Protein AF-A0A2R7Y2J2-F1 (afdb_monomer)

pLDDT: mean 86.77, std 14.24, range [38.81, 97.81]

Secondary structure (DSSP, 8-state):
----PPP--B-TTTSPBPSEEEEEEETTEEEEEEEEEEEE-TTT--EEEEEEEEE-SB-HHHHTTSSS--B-TTHHHHSTTHHHHHHHHHHHHHGGGS---HHHHHHHHHHHHHHHHHHHHHHHHHHHHHHHHHGGGSSSS--

Radius of gyration: 22.39 Å; Cα contacts (8 Å, |Δi|>4): 154; chains: 1; bounding box: 54×31×67 Å

Sequence (143 aa):
MPRRRKDWGFCPRCGKKISWMESYTKGDRVYYVAVHYYGKDPETGKKDVKKCHLGPEEYDYVTKTHPLVLQGAIEDIKEPNARMLAYLDALIEALPYAKLDSEKALMLAARFKGIGAKLEQYAEEAKRATAESGDSTGLDRAA

Organism: NCBI:txid1980982

Mean predicted aligned error: 8.66 Å

Structure (mmCIF, N/CA/C/O backbone):
data_AF-A0A2R7Y2J2-F1
#
_entry.id   AF-A0A2R7Y2J2-F1
#
loop_
_atom_site.group_PDB
_atom_site.id
_atom_site.type_symbol
_atom_site.label_atom_id
_atom_site.label_alt_id
_atom_site.label_comp_id
_atom_site.label_asym_id
_atom_site.label_entity_id
_atom_site.label_seq_id
_atom_site.pdbx_PDB_ins_code
_atom_site.Cartn_x
_atom_site.Cartn_y
_atom_site.Cartn_z
_atom_site.occupancy
_atom_site.B_iso_or_equiv
_atom_site.auth_seq_id
_atom_site.auth_comp_id
_atom_site.auth_asym_id
_atom_site.auth_atom_id
_atom_site.pdbx_PDB_model_num
ATOM 1 N N . MET A 1 1 ? -16.315 -10.897 32.214 1.00 40.25 1 MET A N 1
ATOM 2 C CA . MET A 1 1 ? -14.944 -10.792 31.664 1.00 40.25 1 MET A CA 1
ATOM 3 C C . MET A 1 1 ? -14.940 -9.750 30.548 1.00 40.25 1 MET A C 1
ATOM 5 O O . MET A 1 1 ? -15.725 -9.911 29.618 1.00 40.25 1 MET A O 1
ATOM 9 N N . PRO A 1 2 ? -14.149 -8.667 30.621 1.00 46.03 2 PRO A N 1
ATOM 10 C CA . PRO A 1 2 ? -14.054 -7.720 29.513 1.00 46.03 2 PRO A CA 1
ATOM 11 C C . PRO A 1 2 ? -13.397 -8.417 28.313 1.00 46.03 2 PRO A C 1
ATOM 13 O O . PRO A 1 2 ? -12.302 -8.964 28.431 1.00 46.03 2 PRO A O 1
ATOM 16 N N . ARG A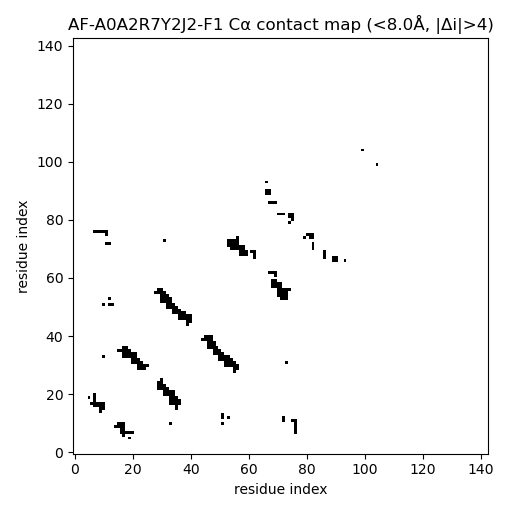 1 3 ? -14.072 -8.438 27.155 1.00 52.59 3 ARG A N 1
ATOM 17 C CA . ARG A 1 3 ? -13.464 -8.930 25.909 1.00 52.59 3 ARG A CA 1
ATOM 18 C C . ARG A 1 3 ? -12.242 -8.060 25.620 1.00 52.59 3 ARG A C 1
ATOM 20 O O . ARG A 1 3 ? -12.400 -6.848 25.466 1.00 52.59 3 ARG A O 1
ATOM 27 N N . ARG A 1 4 ? -11.044 -8.658 25.544 1.00 54.91 4 ARG A N 1
ATOM 28 C CA . ARG A 1 4 ? -9.862 -7.970 25.005 1.00 54.91 4 ARG A CA 1
ATOM 29 C C . ARG A 1 4 ? -10.261 -7.407 23.644 1.00 54.91 4 ARG A C 1
ATOM 31 O O . ARG A 1 4 ? -10.592 -8.168 22.736 1.00 54.91 4 ARG A O 1
ATOM 38 N N . ARG A 1 5 ? -10.309 -6.079 23.521 1.00 63.59 5 ARG A N 1
ATOM 39 C CA . ARG A 1 5 ? -10.498 -5.454 22.214 1.00 63.59 5 ARG A CA 1
ATOM 40 C C . ARG A 1 5 ? -9.260 -5.785 21.394 1.00 63.59 5 ARG A C 1
ATOM 42 O O . ARG A 1 5 ? -8.150 -5.538 21.854 1.00 63.59 5 ARG A O 1
ATOM 49 N N . LYS A 1 6 ? -9.467 -6.382 20.222 1.00 78.38 6 LYS A N 1
ATOM 50 C CA . LYS A 1 6 ? -8.403 -6.616 19.247 1.00 78.38 6 LYS A CA 1
ATOM 51 C C . LYS A 1 6 ? -7.764 -5.265 18.917 1.00 78.38 6 LYS A C 1
ATOM 53 O O . LYS A 1 6 ? -8.496 -4.326 18.597 1.00 78.38 6 LYS A O 1
ATOM 58 N N . ASP A 1 7 ? -6.444 -5.164 19.057 1.00 85.69 7 ASP A N 1
ATOM 59 C CA . ASP A 1 7 ? -5.717 -4.003 18.552 1.00 85.69 7 ASP A CA 1
ATOM 60 C C . ASP A 1 7 ? -5.594 -4.161 17.037 1.00 85.69 7 ASP A C 1
ATOM 62 O O . ASP A 1 7 ? -5.117 -5.182 16.546 1.00 85.69 7 ASP A O 1
ATOM 66 N N . TRP A 1 8 ? -6.118 -3.183 16.312 1.00 87.06 8 TRP A N 1
ATOM 67 C CA . TRP A 1 8 ? -6.121 -3.154 14.852 1.00 87.06 8 TRP A CA 1
ATOM 68 C C . TRP A 1 8 ? -4.986 -2.285 14.298 1.00 87.06 8 TRP A C 1
ATOM 70 O O . TRP A 1 8 ? -4.872 -2.143 13.086 1.00 87.06 8 TRP A O 1
ATOM 80 N N . GLY A 1 9 ? -4.174 -1.675 15.168 1.00 92.06 9 GLY A N 1
ATOM 81 C CA . GLY A 1 9 ? -3.068 -0.819 14.760 1.00 92.06 9 GLY A CA 1
ATOM 82 C C . GLY A 1 9 ? -3.517 0.513 14.151 1.00 92.06 9 GLY A C 1
ATOM 83 O O . GLY A 1 9 ? -4.529 1.112 14.546 1.00 92.06 9 GLY A O 1
ATOM 84 N N . PHE A 1 10 ? -2.718 1.008 13.206 1.00 94.38 10 PHE A N 1
ATOM 85 C CA . PHE A 1 10 ? -2.928 2.284 12.524 1.00 94.38 10 PHE A CA 1
ATOM 86 C C . PHE A 1 10 ? -3.546 2.075 11.144 1.00 94.38 10 PHE A C 1
ATOM 88 O O . PHE A 1 10 ? -3.195 1.160 10.411 1.00 94.38 10 PHE A O 1
ATOM 95 N N . CYS A 1 11 ? -4.479 2.947 10.775 1.00 94.25 11 CYS A N 1
ATOM 96 C CA . CYS A 1 11 ? -5.166 2.852 9.498 1.00 94.25 11 CYS A CA 1
ATOM 97 C C . CYS A 1 11 ? -4.249 3.255 8.336 1.00 94.25 11 CYS A C 1
ATOM 99 O O . CYS A 1 11 ? -3.811 4.406 8.298 1.00 94.25 11 CYS A O 1
ATOM 101 N N . PRO A 1 12 ? -4.062 2.396 7.322 1.00 93.69 12 PRO A N 1
ATOM 102 C CA . PRO A 1 12 ? -3.194 2.670 6.177 1.00 93.69 12 PRO A CA 1
ATOM 103 C C . PRO A 1 12 ? -3.739 3.786 5.275 1.00 93.69 12 PRO A C 1
ATOM 105 O O . PRO A 1 12 ? -3.016 4.346 4.461 1.00 93.69 12 PRO A O 1
ATOM 108 N N . ARG A 1 13 ? -5.022 4.156 5.416 1.00 93.44 13 ARG A N 1
ATOM 109 C CA . ARG A 1 13 ? -5.633 5.261 4.657 1.00 93.44 13 ARG A CA 1
ATOM 110 C C . ARG A 1 13 ? -5.376 6.636 5.262 1.00 93.44 13 ARG A C 1
ATOM 112 O O . ARG A 1 13 ? -5.442 7.618 4.531 1.00 93.44 13 ARG A O 1
ATOM 119 N N . CYS A 1 14 ? -5.212 6.742 6.581 1.00 94.38 14 CYS A N 1
ATOM 120 C CA . CYS A 1 14 ? -5.153 8.051 7.244 1.00 94.38 14 CYS A CA 1
ATOM 121 C C . CYS A 1 14 ? -4.156 8.165 8.403 1.00 94.38 14 CYS A C 1
ATOM 123 O O . CYS A 1 14 ? -4.100 9.217 9.034 1.00 94.38 14 CYS A O 1
ATOM 125 N N . GLY A 1 15 ? -3.422 7.100 8.724 1.00 93.44 15 GLY A N 1
ATOM 126 C CA . GLY A 1 15 ? -2.417 7.061 9.788 1.00 93.44 15 GLY A CA 1
ATOM 127 C C . GLY A 1 15 ? -2.970 7.079 11.217 1.00 93.44 15 GLY A C 1
ATOM 128 O O . GLY A 1 15 ? -2.200 7.009 12.165 1.00 93.44 15 GLY A O 1
ATOM 129 N N . LYS A 1 16 ? -4.290 7.169 11.419 1.00 94.25 16 LYS A N 1
ATOM 130 C CA . LYS A 1 16 ? -4.892 7.232 12.763 1.00 94.25 16 LYS A CA 1
ATOM 131 C C . LYS A 1 16 ? -5.111 5.845 13.360 1.00 94.25 16 LYS A C 1
ATOM 133 O O . LYS A 1 16 ? -5.408 4.899 12.629 1.00 94.25 16 LYS A O 1
ATOM 138 N N . LYS A 1 17 ? -5.059 5.739 14.694 1.00 94.56 17 LYS A N 1
ATOM 139 C CA . LYS A 1 17 ? -5.369 4.494 15.413 1.00 94.56 17 LYS A CA 1
ATOM 140 C C . LYS A 1 17 ? -6.798 4.037 15.112 1.00 94.56 17 LYS A C 1
ATOM 142 O O . LYS A 1 17 ? -7.735 4.844 15.108 1.00 94.56 17 LYS A O 1
ATOM 147 N N . ILE A 1 18 ? -6.963 2.750 14.836 1.00 95.38 18 ILE A N 1
ATOM 148 C CA . ILE A 1 18 ? -8.269 2.149 14.571 1.00 95.38 18 ILE A CA 1
ATOM 149 C C . ILE A 1 18 ? -8.934 1.815 15.903 1.00 95.38 18 ILE A C 1
ATOM 151 O O . ILE A 1 18 ? -8.354 1.158 16.763 1.00 95.38 18 ILE A O 1
ATOM 155 N N . SER A 1 19 ? -10.170 2.274 16.081 1.00 94.56 19 SER A N 1
ATOM 156 C CA . SER A 1 19 ? -10.954 1.983 17.282 1.00 94.56 19 SER A CA 1
ATOM 157 C C . SER A 1 19 ? -11.669 0.638 17.176 1.00 94.56 19 SER A C 1
ATOM 159 O O . SER A 1 19 ? -11.727 -0.106 18.155 1.00 94.56 19 SER A O 1
ATOM 161 N N . TRP A 1 20 ? -12.220 0.329 16.001 1.00 94.31 20 TRP A N 1
ATOM 162 C CA . TRP A 1 20 ? -12.734 -0.991 15.632 1.00 94.31 20 TRP A CA 1
ATOM 163 C C . TRP A 1 20 ? -12.837 -1.115 14.110 1.00 94.31 20 TRP A C 1
ATOM 165 O O . TRP A 1 20 ? -12.741 -0.125 13.381 1.00 94.31 20 TRP A O 1
ATOM 175 N N . MET A 1 21 ? -13.059 -2.342 13.647 1.00 94.06 21 MET A N 1
ATOM 176 C CA . MET A 1 21 ? -13.312 -2.646 12.247 1.00 94.06 21 MET A CA 1
ATOM 177 C C . MET A 1 21 ? -14.778 -3.025 12.056 1.00 94.06 21 MET A C 1
ATOM 179 O O . MET A 1 21 ? -15.328 -3.815 12.823 1.00 94.06 21 MET A O 1
ATOM 183 N N . GLU A 1 22 ? -15.407 -2.446 11.043 1.00 95.06 22 GLU A N 1
ATOM 184 C CA . GLU A 1 22 ? -16.700 -2.883 10.529 1.00 95.06 22 GLU A CA 1
ATOM 185 C C . GLU A 1 22 ? -16.465 -3.715 9.269 1.00 95.06 22 GLU A C 1
ATOM 187 O O . GLU A 1 22 ? -15.518 -3.472 8.517 1.00 95.06 22 GLU A O 1
ATOM 192 N N . SER A 1 23 ? -17.334 -4.695 9.042 1.00 94.25 23 SER A N 1
ATOM 193 C CA . SER A 1 23 ? -17.377 -5.427 7.783 1.00 94.25 23 SER A CA 1
ATOM 194 C C . SER A 1 23 ? -18.816 -5.550 7.317 1.00 94.25 23 SER A C 1
ATOM 196 O O . SER A 1 23 ? -19.738 -5.597 8.134 1.00 94.25 23 SER A O 1
ATOM 198 N N . TYR A 1 24 ? -19.007 -5.550 6.006 1.00 93.50 24 TYR A N 1
ATOM 199 C CA . TYR A 1 24 ? -20.300 -5.810 5.393 1.00 93.50 24 TYR A CA 1
ATOM 200 C C . TYR A 1 24 ? -20.108 -6.599 4.107 1.00 93.50 24 TYR A C 1
ATOM 202 O O . TYR A 1 24 ? -19.117 -6.426 3.396 1.00 93.50 24 TYR A O 1
ATOM 210 N N . THR A 1 25 ? -21.073 -7.455 3.802 1.00 93.88 25 THR A N 1
ATOM 211 C CA . THR A 1 25 ? -21.066 -8.251 2.578 1.00 93.88 25 THR A CA 1
ATOM 212 C C . THR A 1 25 ? -21.858 -7.528 1.497 1.00 93.88 25 THR A C 1
ATOM 214 O O . THR A 1 25 ? -22.965 -7.047 1.747 1.00 93.88 25 THR A O 1
ATOM 217 N N . LYS A 1 26 ? -21.307 -7.452 0.286 1.00 89.19 26 LYS A N 1
ATOM 218 C CA . LYS A 1 26 ? -22.011 -6.966 -0.903 1.00 89.19 26 LYS A CA 1
ATOM 219 C C . LYS A 1 26 ? -21.745 -7.930 -2.055 1.00 89.19 26 LYS A C 1
ATOM 221 O O . LYS A 1 26 ? -20.631 -7.988 -2.571 1.00 89.19 26 LYS A O 1
ATOM 226 N N . GLY A 1 27 ? -22.783 -8.671 -2.443 1.00 88.31 27 GLY A N 1
ATOM 227 C CA . GLY A 1 27 ? -22.651 -9.796 -3.367 1.00 88.31 27 GLY A CA 1
ATOM 228 C C . GLY A 1 27 ? -21.869 -10.939 -2.721 1.00 88.31 27 GLY A C 1
ATOM 229 O O . GLY A 1 27 ? -22.200 -11.374 -1.624 1.00 88.31 27 GLY A O 1
ATOM 230 N N . ASP A 1 28 ? -20.818 -11.375 -3.398 1.00 88.12 28 ASP A N 1
ATOM 231 C CA . ASP A 1 28 ? -19.863 -12.414 -3.003 1.00 88.12 28 ASP A CA 1
ATOM 232 C C . ASP A 1 28 ? -18.648 -11.877 -2.222 1.00 88.12 28 ASP A C 1
ATOM 234 O O . ASP A 1 28 ? -17.782 -12.652 -1.825 1.00 88.12 28 ASP A O 1
ATOM 238 N N . ARG A 1 29 ? -18.568 -10.560 -1.977 1.00 87.56 29 ARG A N 1
ATOM 239 C CA . ARG A 1 29 ? -17.390 -9.915 -1.369 1.00 87.56 29 ARG A CA 1
ATOM 240 C C . ARG A 1 29 ? -17.675 -9.334 0.010 1.00 87.56 29 ARG A C 1
ATOM 242 O O . ARG A 1 29 ? -18.729 -8.737 0.245 1.00 87.56 29 ARG A O 1
ATOM 249 N N . VAL A 1 30 ? -16.683 -9.437 0.893 1.00 92.94 30 VAL A N 1
ATOM 250 C CA . VAL A 1 30 ? -16.660 -8.788 2.210 1.00 92.94 30 VAL A CA 1
ATOM 251 C C . VAL A 1 30 ? -15.839 -7.508 2.116 1.00 92.94 30 VAL A C 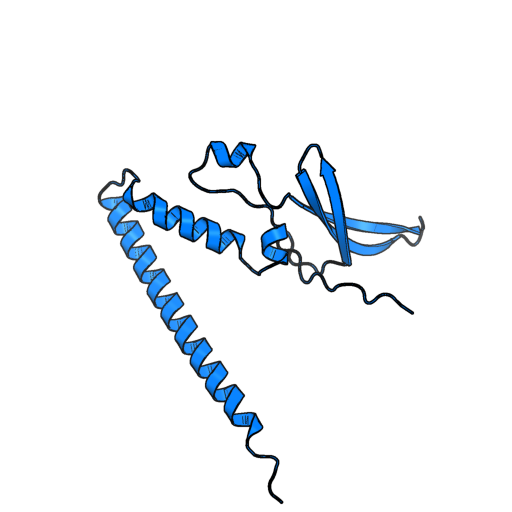1
ATOM 253 O O . VAL A 1 30 ? -14.692 -7.529 1.685 1.00 92.94 30 VAL A O 1
ATOM 256 N N . TYR A 1 31 ? -16.426 -6.389 2.525 1.00 93.62 31 TYR A N 1
ATOM 257 C CA . TYR A 1 31 ? -15.788 -5.077 2.531 1.00 93.62 31 TYR A CA 1
ATOM 258 C C . TYR A 1 31 ? -15.463 -4.660 3.954 1.00 93.62 31 TYR A C 1
ATOM 260 O O . TYR A 1 31 ? -16.323 -4.725 4.832 1.00 93.62 31 TYR A O 1
ATOM 268 N N . TYR A 1 32 ? -14.248 -4.156 4.159 1.00 95.88 32 TYR A N 1
ATOM 269 C CA . TYR A 1 32 ? -13.774 -3.718 5.465 1.00 95.88 32 TYR A CA 1
ATOM 270 C C . TYR A 1 32 ? -13.742 -2.196 5.583 1.00 95.88 32 TYR A C 1
ATOM 272 O O . TYR A 1 32 ? -13.389 -1.466 4.647 1.00 95.88 32 TYR A O 1
ATOM 280 N N . VAL A 1 33 ? -14.094 -1.709 6.771 1.00 96.31 33 VAL A N 1
ATOM 281 C CA . VAL A 1 33 ? -14.088 -0.289 7.120 1.00 96.31 33 VAL A CA 1
ATOM 282 C C . VAL A 1 33 ? -13.396 -0.104 8.463 1.00 96.31 33 VAL A C 1
ATOM 284 O O . VAL A 1 33 ? -13.836 -0.621 9.489 1.00 96.31 33 VAL A O 1
ATOM 287 N N . ALA A 1 34 ? -12.319 0.675 8.467 1.00 96.44 34 ALA A N 1
ATOM 288 C CA . ALA A 1 34 ? -11.683 1.146 9.686 1.00 96.44 34 ALA A CA 1
ATOM 289 C C . ALA A 1 34 ? -12.509 2.283 10.291 1.00 96.44 34 ALA A C 1
ATOM 291 O O . ALA A 1 34 ? -12.811 3.268 9.612 1.00 96.44 34 ALA A O 1
ATOM 292 N N . VAL A 1 35 ? -12.853 2.168 11.573 1.00 96.44 35 VAL A N 1
ATOM 293 C CA . VAL A 1 35 ? -13.587 3.208 12.293 1.00 96.44 35 VAL A CA 1
ATOM 294 C C . VAL A 1 35 ? -12.695 3.861 13.338 1.00 96.44 35 VAL A C 1
ATOM 296 O O . VAL A 1 35 ? -12.058 3.192 14.153 1.00 96.44 35 VAL A O 1
ATOM 299 N N . HIS A 1 36 ? -12.674 5.190 13.309 1.00 95.25 36 HIS A N 1
ATOM 300 C CA . HIS A 1 36 ? -11.925 6.053 14.213 1.00 95.25 36 HIS A CA 1
ATOM 301 C C . HIS A 1 36 ? -12.904 6.801 15.101 1.00 95.25 36 HIS A C 1
ATOM 303 O O . HIS A 1 36 ? -13.676 7.613 14.599 1.00 95.25 36 HIS A O 1
ATOM 309 N N . TYR A 1 37 ? -12.880 6.528 16.397 1.00 94.25 37 TYR A N 1
ATOM 310 C CA . TYR A 1 37 ? -13.755 7.162 17.372 1.00 94.25 37 TYR A CA 1
ATOM 311 C C . TYR A 1 37 ? -13.055 8.326 18.060 1.00 94.25 37 TYR A C 1
ATOM 313 O O . TYR A 1 37 ? -11.974 8.146 18.618 1.00 94.25 37 TYR A O 1
ATOM 321 N N . TYR A 1 38 ? -13.694 9.495 18.042 1.00 91.94 38 TYR A N 1
ATOM 322 C CA . TYR A 1 38 ? -13.165 10.722 18.647 1.00 91.94 38 TYR A CA 1
ATOM 323 C C . TYR A 1 38 ? -13.891 11.129 19.927 1.00 91.94 38 TYR A C 1
ATOM 325 O O . TYR A 1 38 ? -13.462 12.056 20.602 1.00 91.94 38 TYR A O 1
ATOM 333 N N . GLY A 1 39 ? -14.956 10.420 20.299 1.00 90.19 39 GLY A N 1
ATOM 334 C CA . GLY A 1 39 ? -15.744 10.740 21.480 1.00 90.19 39 GLY A CA 1
ATOM 335 C C . GLY A 1 39 ? -17.236 10.660 21.202 1.00 90.19 39 GLY A C 1
ATOM 336 O O . GLY A 1 39 ? -17.680 10.133 20.179 1.00 90.19 39 GLY A O 1
ATOM 337 N N . LYS A 1 40 ? -18.020 11.170 22.146 1.00 91.56 40 LYS A N 1
ATOM 338 C CA . LYS A 1 40 ? -19.439 11.431 21.934 1.00 91.56 40 LYS A CA 1
ATOM 339 C C . LYS A 1 40 ? -19.647 12.928 21.875 1.00 91.56 40 LYS A C 1
ATOM 341 O O . LYS A 1 40 ? -19.052 13.659 22.660 1.00 91.56 40 LYS A O 1
ATOM 346 N N . ASP A 1 41 ? -20.523 13.329 20.976 1.00 87.19 41 ASP A N 1
ATOM 347 C CA . ASP A 1 41 ? -21.129 14.644 21.000 1.00 87.19 41 ASP A CA 1
ATOM 348 C C . ASP A 1 41 ? -21.825 14.838 22.368 1.00 87.19 41 ASP A C 1
ATOM 350 O O . ASP A 1 41 ? -22.653 13.998 22.745 1.00 87.19 41 ASP A O 1
ATOM 354 N N . PRO A 1 42 ? -21.456 15.875 23.139 1.00 86.69 42 PRO A N 1
ATOM 355 C CA . PRO A 1 42 ? -22.010 16.119 24.466 1.00 86.69 42 PRO A CA 1
ATOM 356 C C . PRO A 1 42 ? -23.480 16.565 24.441 1.00 86.69 42 PRO A C 1
ATOM 358 O O . PRO A 1 42 ? -24.187 16.326 25.414 1.00 86.69 42 PRO A O 1
ATOM 361 N N . GLU A 1 43 ? -23.951 17.153 23.340 1.00 88.75 43 GLU A N 1
ATOM 362 C CA . GLU A 1 43 ? -25.324 17.644 23.172 1.00 88.75 43 GLU A CA 1
ATOM 363 C C . GLU A 1 43 ? -26.248 16.519 22.689 1.00 88.75 43 GLU A C 1
ATOM 365 O O . GLU A 1 43 ? -27.340 16.308 23.213 1.00 88.75 43 GLU A O 1
ATOM 370 N N . THR A 1 44 ? -25.808 15.761 21.679 1.00 89.69 44 THR A N 1
ATOM 371 C CA . THR A 1 44 ? -26.659 14.755 21.019 1.00 89.69 44 THR A CA 1
ATOM 372 C C . THR A 1 44 ? -26.427 13.328 21.515 1.00 89.69 44 THR A C 1
ATOM 374 O O . THR A 1 44 ? -27.188 12.417 21.179 1.00 89.69 44 THR A O 1
ATOM 377 N N . GLY A 1 45 ? -25.346 13.086 22.264 1.00 89.81 45 GLY A N 1
ATOM 378 C CA . GLY A 1 45 ? -24.930 11.759 22.726 1.00 89.81 45 GLY A CA 1
ATOM 379 C C . GLY A 1 45 ? -24.458 10.815 21.610 1.00 89.81 45 GLY A C 1
ATOM 380 O O . GLY A 1 45 ? -24.095 9.661 21.885 1.00 89.81 45 GLY A O 1
ATOM 381 N N . LYS A 1 46 ? -24.454 11.273 20.350 1.00 90.56 46 LYS A N 1
ATOM 382 C CA . LYS A 1 46 ? -24.035 10.486 19.185 1.00 90.56 46 LYS A CA 1
ATOM 383 C C . LYS A 1 46 ? -22.523 10.296 19.198 1.00 90.56 46 LYS A C 1
ATOM 385 O O . LYS A 1 46 ? -21.769 11.165 19.618 1.00 90.56 46 LYS A O 1
ATOM 390 N N . LYS A 1 47 ? -22.064 9.131 18.740 1.00 91.25 47 LYS A N 1
ATOM 391 C CA . LYS A 1 47 ? -20.627 8.864 18.601 1.00 91.25 47 LYS A CA 1
ATOM 392 C C . LYS A 1 47 ? -20.079 9.682 17.435 1.00 91.25 47 LYS A C 1
ATOM 394 O O . LYS A 1 47 ? -20.560 9.509 16.317 1.00 91.25 47 LYS A O 1
ATOM 399 N N . ASP A 1 48 ? -19.051 10.482 17.688 1.00 92.75 48 ASP A N 1
ATOM 400 C CA . ASP A 1 48 ? -18.264 11.098 16.628 1.00 92.75 48 ASP A CA 1
ATOM 401 C C . ASP A 1 48 ? -17.270 10.063 16.091 1.00 92.75 48 ASP A C 1
ATOM 403 O O . ASP A 1 48 ? -16.367 9.590 16.797 1.00 92.75 48 ASP A O 1
ATOM 407 N N . VAL A 1 49 ? -17.505 9.640 14.850 1.00 94.19 49 VAL A N 1
ATOM 408 C CA . VAL A 1 49 ? -16.716 8.611 14.181 1.00 94.19 49 VAL A CA 1
ATOM 409 C C . VAL A 1 49 ? -16.349 9.030 12.766 1.00 94.19 49 VAL A C 1
ATOM 411 O O . VAL A 1 49 ? -17.197 9.435 11.976 1.00 94.19 49 VAL A O 1
ATOM 414 N N . LYS A 1 50 ? -15.085 8.819 12.395 1.00 94.94 50 LYS A N 1
ATOM 415 C CA . LYS A 1 50 ? -14.644 8.853 10.995 1.00 94.94 50 LYS A CA 1
ATOM 416 C C . LYS A 1 50 ? -14.481 7.432 10.487 1.00 94.94 50 LYS A C 1
ATOM 418 O O . LYS A 1 50 ? -13.809 6.620 11.120 1.00 94.94 50 LYS A O 1
ATOM 423 N N . LYS A 1 51 ? -15.054 7.151 9.320 1.00 96.06 51 LYS A N 1
ATOM 424 C CA . LYS A 1 51 ? -14.949 5.852 8.651 1.00 96.06 51 LYS A CA 1
ATOM 425 C C . LYS A 1 51 ? -13.978 5.934 7.475 1.00 96.06 51 LYS A C 1
ATOM 427 O O . LYS A 1 51 ? -14.095 6.818 6.629 1.00 96.06 51 LYS A O 1
ATOM 432 N N . CYS A 1 52 ? -13.029 5.007 7.416 1.00 96.88 52 CYS A N 1
ATOM 433 C CA . CYS A 1 52 ? -12.101 4.827 6.307 1.00 96.88 52 CYS A CA 1
ATOM 434 C C . CYS A 1 52 ? -12.377 3.479 5.643 1.00 96.88 52 CYS A C 1
ATOM 436 O O . CYS A 1 52 ? -12.136 2.428 6.229 1.00 96.88 52 CYS A O 1
ATOM 438 N N . HIS A 1 53 ? -12.881 3.512 4.412 1.00 95.44 53 HIS A N 1
ATOM 439 C CA . HIS A 1 53 ? -13.107 2.306 3.623 1.00 95.44 53 HIS A CA 1
ATOM 440 C C . HIS A 1 53 ? -11.760 1.702 3.226 1.00 95.44 53 HIS A C 1
ATOM 442 O O . HIS A 1 53 ? -10.953 2.363 2.568 1.00 95.44 53 HIS A O 1
ATOM 448 N N . LEU A 1 54 ? -11.520 0.469 3.663 1.00 93.75 54 LEU A N 1
ATOM 449 C CA . LEU A 1 54 ? -10.324 -0.288 3.314 1.00 93.75 54 LEU A CA 1
ATOM 450 C C . LEU A 1 54 ? -10.550 -1.104 2.039 1.00 93.75 54 LEU A C 1
ATOM 452 O O . LEU A 1 54 ? -9.614 -1.303 1.273 1.00 93.75 54 LEU A O 1
ATOM 456 N N . GLY A 1 55 ? -11.802 -1.464 1.755 1.00 90.44 55 GLY A N 1
ATOM 457 C CA . GLY A 1 55 ? -12.158 -2.269 0.591 1.00 90.44 55 GLY A CA 1
ATOM 458 C C . GLY A 1 55 ? -12.183 -3.766 0.910 1.00 90.44 55 GLY A C 1
ATOM 459 O O . GLY A 1 55 ? -12.083 -4.135 2.083 1.00 90.44 55 GLY A O 1
ATOM 460 N N . PRO A 1 56 ? -12.394 -4.605 -0.112 1.00 90.44 56 PRO A N 1
ATOM 461 C CA . PRO A 1 56 ? -12.305 -6.055 -0.007 1.00 90.44 56 PRO A CA 1
ATOM 462 C C . PRO A 1 56 ? -10.845 -6.516 0.008 1.00 90.44 56 PRO A C 1
ATOM 464 O O . PRO A 1 56 ? -9.943 -5.707 -0.190 1.00 90.44 56 PRO A O 1
ATOM 467 N N . GLU A 1 57 ? -10.612 -7.806 0.221 1.00 84.50 57 GLU A N 1
ATOM 468 C CA . GLU A 1 57 ? -9.269 -8.389 0.084 1.00 84.50 57 GLU A CA 1
ATOM 469 C C . GLU A 1 57 ? -8.750 -8.190 -1.351 1.00 84.50 57 GLU A C 1
ATOM 471 O O . GLU A 1 57 ? -7.682 -7.614 -1.550 1.00 84.50 57 GLU A O 1
ATOM 476 N N . GLU A 1 58 ? -9.581 -8.496 -2.353 1.00 84.38 58 GLU A N 1
ATOM 477 C CA . GLU A 1 58 ? -9.256 -8.352 -3.777 1.00 84.38 58 GLU A CA 1
ATOM 478 C C . GLU A 1 58 ? -10.381 -7.666 -4.573 1.00 84.38 58 GLU A C 1
ATOM 480 O O . GLU A 1 58 ? -11.570 -7.775 -4.256 1.00 84.38 58 GLU A O 1
ATOM 485 N N . TYR A 1 59 ? -10.003 -6.935 -5.627 1.00 83.44 59 TYR A N 1
ATOM 486 C CA . TYR A 1 59 ? -10.916 -6.290 -6.572 1.00 83.44 59 TYR A CA 1
ATOM 487 C C . TYR A 1 59 ? -10.934 -7.021 -7.920 1.00 83.44 59 TYR A C 1
ATOM 489 O O . TYR A 1 59 ? -10.125 -6.728 -8.795 1.00 83.44 59 TYR A O 1
ATOM 497 N N . ASP A 1 60 ? -11.913 -7.887 -8.165 1.00 78.31 60 ASP A N 1
ATOM 498 C CA . ASP A 1 60 ? -11.956 -8.711 -9.384 1.00 78.31 60 ASP A CA 1
ATOM 499 C C . ASP A 1 60 ? -12.111 -7.884 -10.664 1.00 78.31 60 ASP A C 1
ATOM 501 O O . ASP A 1 60 ? -11.422 -8.110 -11.655 1.00 78.31 60 ASP A O 1
ATOM 505 N N . TYR A 1 61 ? -13.047 -6.929 -10.674 1.00 77.31 61 TYR A N 1
ATOM 506 C CA . TYR A 1 61 ? -13.426 -6.253 -11.917 1.00 77.31 61 TYR A CA 1
ATOM 507 C C . TYR A 1 61 ? -12.299 -5.373 -12.460 1.00 77.31 61 TYR A C 1
ATOM 509 O O . TYR A 1 61 ? -12.013 -5.401 -13.651 1.00 77.31 61 TYR A O 1
ATOM 517 N N . VAL A 1 62 ? -11.641 -4.615 -11.580 1.00 74.31 62 VAL A N 1
ATOM 518 C CA . VAL A 1 62 ? -10.550 -3.715 -11.976 1.00 74.31 62 VAL A CA 1
ATOM 519 C C . VAL A 1 62 ? -9.266 -4.506 -12.242 1.00 74.31 62 VAL A C 1
ATOM 521 O O . VAL A 1 62 ? -8.506 -4.143 -13.134 1.00 74.31 62 VAL A O 1
ATOM 524 N N . THR A 1 63 ? -9.051 -5.627 -11.547 1.00 79.75 63 THR A N 1
ATOM 525 C CA . THR A 1 63 ? -7.914 -6.528 -11.806 1.00 79.75 63 THR A CA 1
ATOM 526 C C . THR A 1 63 ? -7.913 -7.064 -13.236 1.00 79.75 63 THR A C 1
ATOM 528 O O . THR A 1 63 ? -6.857 -7.142 -13.849 1.00 79.75 63 THR A O 1
ATOM 531 N N . LYS A 1 64 ? -9.082 -7.346 -13.831 1.00 78.81 64 LYS A N 1
ATOM 532 C CA . LYS A 1 64 ? -9.180 -7.856 -15.216 1.00 78.81 64 LYS A CA 1
ATOM 533 C C . LYS A 1 64 ? -8.542 -6.952 -16.273 1.00 78.81 64 LYS A C 1
ATOM 535 O O . LYS A 1 64 ? -8.254 -7.423 -17.369 1.00 78.81 64 LYS A O 1
ATOM 540 N N . THR A 1 65 ? -8.362 -5.666 -15.981 1.00 79.56 65 THR A N 1
ATOM 541 C CA . THR A 1 65 ? -7.782 -4.694 -16.918 1.00 79.56 65 THR A CA 1
ATOM 542 C C . THR A 1 65 ? -6.342 -4.318 -16.577 1.00 79.56 65 THR A C 1
ATOM 544 O O . THR A 1 65 ? -5.799 -3.410 -17.201 1.00 79.56 65 THR A O 1
ATOM 547 N N . HIS A 1 66 ? -5.735 -4.956 -15.576 1.00 77.00 66 HIS A N 1
ATOM 548 C CA . HIS A 1 66 ? -4.387 -4.653 -15.107 1.00 77.00 66 HIS A CA 1
ATOM 549 C C . HIS A 1 66 ? -3.520 -5.916 -15.131 1.00 77.00 66 HIS A C 1
ATOM 551 O O . HIS A 1 66 ? -4.036 -7.022 -14.995 1.00 77.00 66 HIS A O 1
ATOM 557 N N . PRO A 1 67 ? -2.191 -5.775 -15.257 1.00 74.00 67 PRO A N 1
ATOM 558 C CA . PRO A 1 67 ? -1.268 -6.905 -15.160 1.00 74.00 67 PRO A CA 1
ATOM 559 C C . PRO A 1 67 ? -1.073 -7.400 -13.714 1.00 74.00 67 PRO A C 1
ATOM 561 O O . PRO A 1 67 ? -0.203 -8.225 -13.472 1.00 74.00 67 PRO A O 1
ATOM 564 N N . LEU A 1 68 ? -1.840 -6.879 -12.749 1.00 84.12 68 LEU A N 1
ATOM 565 C CA . LEU A 1 68 ? -1.708 -7.186 -11.327 1.00 84.12 68 LEU A CA 1
ATOM 566 C C . LEU A 1 68 ? -3.071 -7.236 -10.627 1.00 84.12 68 LEU A C 1
ATOM 568 O 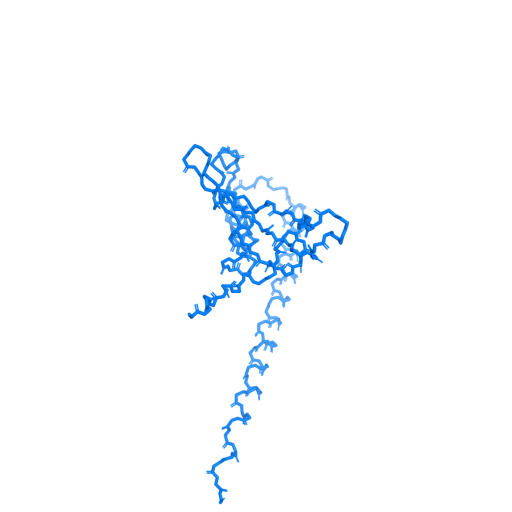O . LEU A 1 68 ? -4.010 -6.535 -11.018 1.00 84.12 68 LEU A O 1
ATOM 572 N N . VAL A 1 69 ? -3.150 -8.039 -9.564 1.00 86.56 69 VAL A N 1
ATOM 573 C CA . VAL A 1 69 ? -4.326 -8.128 -8.690 1.00 86.56 69 VAL A CA 1
ATOM 574 C C . VAL A 1 69 ? -4.369 -6.911 -7.779 1.00 86.56 69 VAL A C 1
ATOM 576 O O . VAL A 1 69 ? -3.475 -6.699 -6.965 1.00 86.56 69 VAL A O 1
ATOM 579 N N . LEU A 1 70 ? -5.416 -6.097 -7.909 1.00 88.69 70 LEU A N 1
ATOM 580 C CA . LEU A 1 70 ? -5.618 -4.949 -7.033 1.00 88.69 70 LEU A CA 1
ATOM 581 C C . LEU A 1 70 ? -6.276 -5.389 -5.728 1.00 88.69 70 LEU A C 1
ATOM 583 O O . LEU A 1 70 ? -7.346 -5.994 -5.721 1.00 88.69 70 LEU A O 1
ATOM 587 N N . GLN A 1 71 ? -5.662 -4.996 -4.622 1.00 90.12 71 GLN A N 1
ATOM 588 C CA . GLN A 1 71 ? -6.034 -5.345 -3.260 1.00 90.12 71 GLN A CA 1
ATOM 589 C C . GLN A 1 71 ? -6.586 -4.141 -2.485 1.00 90.12 71 GLN A C 1
ATOM 591 O O . GLN A 1 71 ? -6.180 -2.978 -2.667 1.00 90.12 71 GLN A O 1
ATOM 596 N N . GLY A 1 72 ? -7.516 -4.403 -1.569 1.00 91.44 72 GLY A N 1
ATOM 597 C CA . GLY A 1 72 ? -7.962 -3.396 -0.611 1.00 91.44 72 GLY A CA 1
ATOM 598 C C . GLY A 1 72 ? -6.945 -3.180 0.500 1.00 91.44 72 GLY A C 1
ATOM 599 O O . GLY A 1 72 ? -6.186 -4.064 0.876 1.00 91.44 72 GLY A O 1
ATOM 600 N N . ALA A 1 73 ? -6.958 -1.986 1.087 1.00 93.69 73 ALA A N 1
ATOM 601 C CA . ALA A 1 73 ? -6.062 -1.583 2.171 1.00 93.69 73 ALA A CA 1
ATOM 602 C C . ALA A 1 73 ? -6.239 -2.394 3.469 1.00 93.69 73 ALA A C 1
ATOM 604 O O . ALA A 1 73 ? -5.591 -2.097 4.464 1.00 93.69 73 ALA A O 1
ATOM 605 N N . ILE A 1 74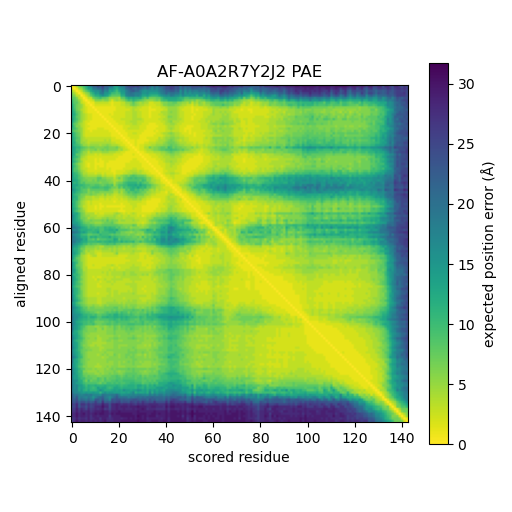 ? -7.129 -3.388 3.481 1.00 92.75 74 ILE A N 1
ATOM 606 C CA . ILE A 1 74 ? -7.208 -4.381 4.548 1.00 92.75 74 ILE A CA 1
ATOM 607 C C . ILE A 1 74 ? -5.953 -5.260 4.582 1.00 92.75 74 ILE A C 1
ATOM 609 O O . ILE A 1 74 ? -5.529 -5.647 5.666 1.00 92.75 74 ILE A O 1
ATOM 613 N N . GLU A 1 75 ? -5.307 -5.496 3.440 1.00 93.25 75 GLU A N 1
ATOM 614 C CA . GLU A 1 75 ? -4.056 -6.260 3.397 1.00 93.25 75 GLU A CA 1
ATOM 615 C C . GLU A 1 75 ? -2.941 -5.545 4.172 1.00 93.25 75 GLU A C 1
ATOM 617 O O . GLU A 1 75 ? -2.257 -6.171 4.973 1.00 93.25 75 GLU A O 1
ATOM 622 N N . ASP A 1 76 ? -2.872 -4.210 4.092 1.00 93.06 76 ASP A N 1
ATOM 623 C CA . ASP A 1 76 ? -1.902 -3.408 4.856 1.00 93.06 76 ASP A CA 1
ATOM 624 C C . ASP A 1 76 ? -2.164 -3.419 6.385 1.00 93.06 76 ASP A C 1
ATOM 626 O O . ASP A 1 76 ? -1.315 -2.992 7.167 1.00 93.06 76 ASP A O 1
ATOM 630 N N . ILE A 1 77 ? -3.351 -3.868 6.827 1.00 91.69 77 ILE A N 1
ATOM 631 C CA . ILE A 1 77 ? -3.661 -4.112 8.250 1.00 91.69 77 ILE A CA 1
ATOM 632 C C . ILE A 1 77 ? -3.165 -5.488 8.694 1.00 91.69 77 ILE A C 1
ATOM 634 O O . ILE A 1 77 ? -2.784 -5.648 9.853 1.00 91.69 77 ILE A O 1
ATOM 638 N N . LYS A 1 78 ? -3.214 -6.487 7.805 1.00 90.25 78 LYS A N 1
ATOM 639 C CA . LYS A 1 78 ? -2.713 -7.839 8.083 1.00 90.25 78 LYS A CA 1
ATOM 640 C C . LYS A 1 78 ? -1.188 -7.830 8.141 1.00 90.25 78 LYS A C 1
ATOM 642 O O . LYS A 1 78 ? -0.615 -8.383 9.075 1.00 90.25 78 LYS A O 1
ATOM 647 N N . GLU A 1 79 ? -0.568 -7.153 7.181 1.00 91.75 79 GLU A N 1
ATOM 648 C CA . GLU A 1 79 ? 0.876 -7.014 7.066 1.00 91.75 79 GLU A CA 1
ATOM 649 C C . GLU A 1 79 ? 1.230 -5.605 6.559 1.00 91.75 79 GLU A C 1
ATOM 651 O O . GLU A 1 79 ? 0.757 -5.190 5.498 1.00 91.75 79 GLU A O 1
ATOM 656 N N . PRO A 1 80 ? 2.048 -4.829 7.293 1.00 90.38 80 PRO A N 1
ATOM 657 C CA . PRO A 1 80 ? 2.410 -3.481 6.876 1.00 90.38 80 PRO A CA 1
ATOM 658 C C . PRO A 1 80 ? 3.040 -3.451 5.480 1.00 90.38 80 PRO A C 1
ATOM 660 O O . PRO A 1 80 ? 4.013 -4.147 5.210 1.00 90.38 80 PRO A O 1
ATOM 663 N N . ASN A 1 81 ? 2.532 -2.566 4.621 1.00 90.69 81 ASN A N 1
ATOM 664 C CA . ASN A 1 81 ? 2.993 -2.360 3.242 1.00 90.69 81 ASN A CA 1
ATOM 665 C C . ASN A 1 81 ? 2.758 -3.533 2.271 1.00 90.69 81 ASN A C 1
ATOM 667 O O . ASN A 1 81 ? 3.261 -3.466 1.146 1.00 90.69 81 ASN A O 1
ATOM 671 N N . ALA A 1 82 ? 1.982 -4.554 2.649 1.00 92.75 82 ALA A N 1
ATOM 672 C CA . ALA A 1 82 ? 1.748 -5.748 1.834 1.00 92.75 82 ALA A CA 1
ATOM 673 C C . ALA A 1 82 ? 1.350 -5.427 0.387 1.00 92.75 82 ALA A C 1
ATOM 675 O O . ALA A 1 82 ? 1.943 -5.954 -0.552 1.00 92.75 82 ALA A O 1
ATOM 676 N N . ARG A 1 83 ? 0.412 -4.491 0.183 1.00 93.75 83 ARG A N 1
ATOM 677 C CA . ARG A 1 83 ? -0.037 -4.143 -1.175 1.00 93.75 83 ARG A CA 1
ATOM 678 C C . ARG A 1 83 ? 1.057 -3.506 -2.008 1.00 93.75 83 ARG A C 1
ATOM 680 O O . ARG A 1 83 ? 1.175 -3.779 -3.193 1.00 93.75 83 ARG A O 1
ATOM 687 N N . MET A 1 84 ? 1.820 -2.599 -1.400 1.00 93.62 84 MET A N 1
ATOM 688 C CA . MET A 1 84 ? 2.881 -1.885 -2.104 1.00 93.62 84 MET A CA 1
ATOM 689 C C . MET A 1 84 ? 3.936 -2.867 -2.609 1.00 93.62 84 MET A C 1
ATOM 691 O O . MET A 1 84 ? 4.368 -2.739 -3.751 1.00 93.62 84 MET A O 1
ATOM 695 N N . LEU A 1 85 ? 4.311 -3.840 -1.774 1.00 94.38 85 LEU A N 1
ATOM 696 C CA . LEU A 1 85 ? 5.272 -4.878 -2.136 1.00 94.38 85 LEU A CA 1
ATOM 697 C C . LEU A 1 85 ? 4.704 -5.801 -3.219 1.00 94.38 85 LEU A C 1
ATOM 699 O O . LEU A 1 85 ? 5.321 -5.927 -4.271 1.00 94.38 85 LEU A O 1
ATOM 703 N N . ALA A 1 86 ? 3.480 -6.311 -3.041 1.00 92.44 86 ALA A N 1
ATOM 704 C CA . ALA A 1 86 ? 2.820 -7.159 -4.036 1.00 92.44 86 ALA A CA 1
ATOM 705 C C . ALA A 1 86 ? 2.700 -6.476 -5.412 1.00 92.44 86 ALA A C 1
ATOM 707 O O . ALA A 1 86 ? 2.917 -7.095 -6.454 1.00 92.44 86 ALA A O 1
ATOM 708 N N . TYR A 1 87 ? 2.376 -5.180 -5.438 1.00 93.62 87 TYR A N 1
ATOM 709 C CA . TYR A 1 87 ? 2.291 -4.428 -6.689 1.00 93.62 87 TYR A CA 1
ATOM 710 C C . TYR A 1 87 ? 3.663 -4.180 -7.304 1.00 93.62 87 TYR A C 1
ATOM 712 O O . TYR A 1 87 ? 3.789 -4.225 -8.525 1.00 93.62 87 TYR A O 1
ATOM 720 N N . LEU A 1 88 ? 4.679 -3.887 -6.488 1.00 94.00 88 LEU A N 1
ATOM 721 C CA . LEU A 1 88 ? 6.033 -3.676 -6.983 1.00 94.00 88 LEU A CA 1
ATOM 722 C C . LEU A 1 88 ? 6.581 -4.954 -7.624 1.00 94.00 88 LEU A C 1
ATOM 724 O O . LEU A 1 88 ? 7.115 -4.869 -8.728 1.00 94.00 88 LEU A O 1
ATOM 728 N N . ASP A 1 89 ? 6.378 -6.110 -6.993 1.00 93.31 89 ASP A N 1
ATOM 729 C CA . ASP A 1 89 ? 6.790 -7.411 -7.528 1.00 93.31 89 ASP A CA 1
ATOM 730 C C . ASP A 1 89 ? 6.104 -7.701 -8.867 1.00 93.31 89 ASP A C 1
ATOM 732 O O . ASP A 1 89 ? 6.779 -7.914 -9.875 1.00 93.31 89 ASP A O 1
ATOM 736 N N . ALA A 1 90 ? 4.774 -7.573 -8.930 1.00 91.81 90 ALA A N 1
ATOM 737 C CA . ALA A 1 90 ? 4.025 -7.784 -10.170 1.00 91.81 90 ALA A CA 1
ATOM 738 C C . ALA A 1 90 ? 4.465 -6.831 -11.300 1.00 91.81 90 ALA A C 1
ATOM 740 O O . ALA A 1 90 ? 4.5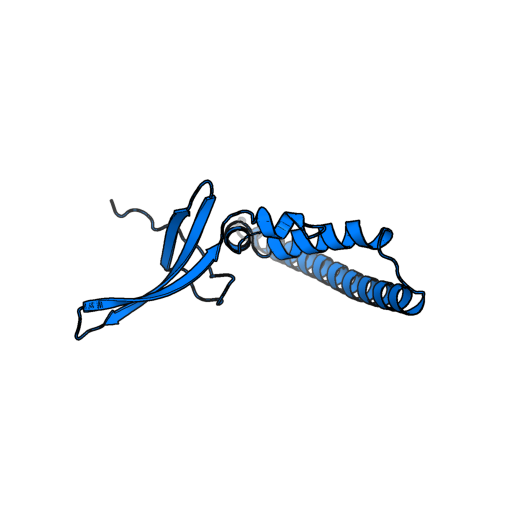28 -7.210 -12.471 1.00 91.81 90 ALA A O 1
ATOM 741 N N . LEU A 1 91 ? 4.793 -5.577 -10.969 1.00 92.00 91 LEU A N 1
ATOM 742 C CA . LEU A 1 91 ? 5.306 -4.618 -11.947 1.00 92.00 91 LEU A CA 1
ATOM 743 C C . LEU A 1 91 ? 6.719 -4.979 -12.415 1.00 92.00 91 LEU A C 1
ATOM 745 O O . LEU A 1 91 ? 6.990 -4.879 -13.610 1.00 92.00 91 LEU A O 1
ATOM 749 N N . ILE A 1 92 ? 7.605 -5.406 -11.511 1.00 92.81 92 ILE A N 1
ATOM 750 C CA . ILE A 1 92 ? 8.958 -5.861 -11.858 1.00 92.81 92 ILE A CA 1
ATOM 751 C C . ILE A 1 92 ? 8.890 -7.063 -12.805 1.00 92.81 92 ILE A C 1
ATOM 753 O O . ILE A 1 92 ? 9.596 -7.077 -13.813 1.00 92.81 92 ILE A O 1
ATOM 757 N N . GLU A 1 93 ? 8.003 -8.020 -12.541 1.00 90.44 93 GLU A N 1
ATOM 758 C CA . GLU A 1 93 ? 7.785 -9.190 -13.399 1.00 90.44 93 GLU A CA 1
ATOM 759 C C . GLU A 1 93 ? 7.214 -8.828 -14.778 1.00 90.44 93 GLU A C 1
ATOM 761 O O . GLU A 1 93 ? 7.546 -9.466 -15.779 1.00 90.44 93 GLU A O 1
ATOM 766 N N . ALA A 1 94 ? 6.383 -7.786 -14.859 1.00 90.19 94 ALA A N 1
ATOM 767 C CA . ALA A 1 94 ? 5.791 -7.332 -16.115 1.00 90.19 94 ALA A CA 1
ATOM 768 C C . ALA A 1 94 ? 6.758 -6.510 -16.992 1.00 90.19 94 ALA A C 1
ATOM 770 O O . ALA A 1 94 ? 6.590 -6.457 -18.215 1.00 90.19 94 ALA A O 1
ATOM 771 N N . LEU A 1 95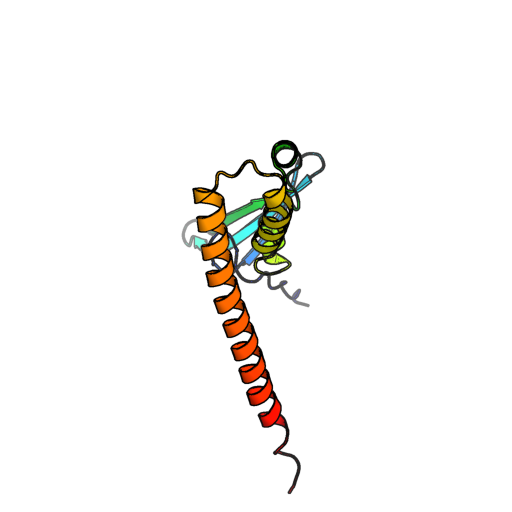 ? 7.768 -5.861 -16.400 1.00 90.50 95 LEU A N 1
ATOM 772 C CA . LEU A 1 95 ? 8.670 -4.936 -17.100 1.00 90.50 95 LEU A CA 1
ATOM 773 C C . LEU A 1 95 ? 9.408 -5.522 -18.317 1.00 90.50 95 LEU A C 1
ATOM 775 O O . LEU A 1 95 ? 9.490 -4.809 -19.318 1.00 90.50 95 LEU A O 1
ATOM 779 N N . PRO A 1 96 ? 9.918 -6.771 -18.307 1.00 87.69 96 PRO A N 1
ATOM 780 C CA . PRO A 1 96 ? 10.585 -7.363 -19.470 1.00 87.69 96 PRO A CA 1
ATOM 781 C C . PRO A 1 96 ? 9.709 -7.436 -20.728 1.00 87.69 96 PRO A C 1
ATOM 783 O O . PRO A 1 96 ? 10.229 -7.460 -21.841 1.00 87.69 96 PRO A O 1
ATOM 786 N N . TYR A 1 97 ? 8.385 -7.455 -20.562 1.00 89.12 97 TYR A N 1
ATOM 787 C CA . TYR A 1 97 ? 7.419 -7.517 -21.661 1.00 89.12 97 TYR A CA 1
ATOM 788 C C . TYR A 1 97 ? 6.933 -6.131 -22.104 1.00 89.12 97 TYR A C 1
ATOM 790 O O . TYR A 1 97 ? 6.202 -6.004 -23.092 1.00 89.12 97 TYR A O 1
ATOM 798 N N . ALA A 1 98 ? 7.323 -5.075 -21.388 1.00 88.88 98 ALA A N 1
ATOM 799 C CA . ALA A 1 98 ? 6.972 -3.713 -21.739 1.00 88.88 98 ALA A CA 1
ATOM 800 C C . ALA A 1 98 ? 7.773 -3.246 -22.962 1.00 88.88 98 ALA A C 1
ATOM 802 O O . ALA A 1 98 ? 8.982 -3.445 -23.071 1.00 88.88 98 ALA A O 1
ATOM 803 N N . LYS A 1 99 ? 7.102 -2.549 -23.883 1.00 91.56 99 LYS A N 1
ATOM 804 C CA . LYS A 1 99 ? 7.773 -1.878 -25.001 1.00 91.56 99 LYS A CA 1
ATOM 805 C C . LYS A 1 99 ? 8.464 -0.616 -24.485 1.00 91.56 99 LYS A C 1
ATOM 807 O O . LYS A 1 99 ? 7.830 0.433 -24.363 1.00 91.56 99 LYS A O 1
ATOM 812 N N . LEU A 1 100 ? 9.747 -0.734 -24.161 1.00 92.88 100 LEU A N 1
ATOM 813 C CA . LEU A 1 100 ? 10.586 0.365 -23.691 1.00 92.88 100 LEU A CA 1
ATOM 814 C C . LEU A 1 100 ? 11.522 0.834 -24.808 1.00 92.88 100 LEU A C 1
ATOM 816 O O . LEU A 1 100 ? 12.157 0.024 -25.479 1.00 92.88 100 LEU A O 1
ATOM 820 N N . ASP A 1 101 ? 11.615 2.149 -24.992 1.00 95.62 101 ASP A N 1
ATOM 821 C CA . ASP A 1 101 ? 12.706 2.746 -25.760 1.00 95.62 101 ASP A CA 1
ATOM 822 C C . ASP A 1 101 ? 13.999 2.776 -24.922 1.00 95.62 101 ASP A C 1
ATOM 824 O O . ASP A 1 101 ? 13.987 2.574 -23.703 1.00 95.62 101 ASP A O 1
ATOM 828 N N . SER A 1 102 ? 15.130 3.005 -25.592 1.00 95.75 102 SER A N 1
ATOM 829 C CA . SER A 1 102 ? 16.458 2.992 -24.962 1.00 95.75 102 SER A CA 1
ATOM 830 C C . SER A 1 102 ? 16.572 4.004 -23.814 1.00 95.75 102 SER A C 1
ATOM 832 O O . SER A 1 102 ? 17.138 3.699 -22.764 1.00 95.75 102 SER A O 1
ATOM 834 N N . GLU A 1 103 ? 15.975 5.187 -23.972 1.00 97.38 103 GLU A N 1
ATOM 835 C CA . GLU A 1 103 ? 16.006 6.245 -22.962 1.00 97.38 103 GLU A CA 1
ATOM 836 C C . GLU A 1 103 ? 15.278 5.814 -21.681 1.00 97.38 103 GLU A C 1
ATOM 838 O O . GLU A 1 103 ? 15.846 5.872 -20.586 1.00 97.38 103 GLU A O 1
ATOM 843 N N . LYS A 1 104 ? 14.048 5.301 -21.805 1.00 96.00 104 LYS A N 1
ATOM 844 C CA . LYS A 1 104 ? 13.266 4.804 -20.665 1.00 96.00 104 LYS A CA 1
ATOM 845 C C . LYS A 1 104 ? 13.925 3.603 -20.003 1.00 96.00 104 LYS A C 1
ATOM 847 O O . LYS A 1 104 ? 13.921 3.524 -18.775 1.00 96.00 104 LYS A O 1
ATOM 852 N N . ALA A 1 105 ? 14.498 2.689 -20.786 1.00 95.00 105 ALA A N 1
ATOM 853 C CA . ALA A 1 105 ? 15.202 1.528 -20.253 1.00 95.00 105 ALA A CA 1
ATOM 854 C C . ALA A 1 105 ? 16.407 1.947 -19.394 1.00 95.00 105 ALA A C 1
ATOM 856 O O . ALA A 1 105 ? 16.538 1.498 -18.253 1.00 95.00 105 ALA A O 1
ATOM 857 N N . LEU A 1 106 ? 17.243 2.867 -19.890 1.00 96.81 106 LEU A N 1
ATOM 858 C CA . LEU A 1 106 ? 18.390 3.393 -19.143 1.00 96.81 106 LEU A CA 1
ATOM 859 C C . LEU A 1 106 ? 17.957 4.174 -17.896 1.00 96.81 106 LEU A C 1
ATOM 861 O O . LEU A 1 106 ? 18.537 3.991 -16.823 1.00 96.81 106 LEU A O 1
ATOM 865 N N . MET A 1 107 ? 16.908 4.995 -18.005 1.00 97.12 107 MET A N 1
ATOM 866 C CA . MET A 1 107 ? 16.337 5.717 -16.867 1.00 97.12 107 MET A CA 1
ATOM 867 C C . MET A 1 107 ? 15.862 4.754 -15.768 1.00 97.12 107 MET A C 1
ATOM 869 O O . MET A 1 107 ? 16.176 4.959 -14.592 1.00 97.12 107 MET A O 1
ATOM 873 N N . LEU A 1 108 ? 15.107 3.710 -16.124 1.00 96.06 108 LEU A N 1
ATOM 874 C CA . LEU A 1 108 ? 14.623 2.712 -15.166 1.00 96.06 108 LEU A CA 1
ATOM 875 C C . LEU A 1 108 ? 15.782 1.938 -14.536 1.00 96.06 108 LEU A C 1
ATOM 877 O O . LEU A 1 108 ? 15.817 1.796 -13.315 1.00 96.06 108 LEU A O 1
ATOM 881 N N . ALA A 1 109 ? 16.772 1.523 -15.329 1.00 95.50 109 ALA A N 1
ATOM 882 C CA . ALA A 1 109 ? 17.962 0.846 -14.821 1.00 95.50 109 ALA A CA 1
ATOM 883 C C . ALA A 1 109 ? 18.717 1.700 -13.787 1.00 95.50 109 ALA A C 1
ATOM 885 O O . ALA A 1 109 ? 19.110 1.193 -12.735 1.00 95.50 109 ALA A O 1
ATOM 886 N N . ALA A 1 110 ? 18.884 3.001 -14.043 1.00 97.69 110 ALA A N 1
ATOM 887 C CA . ALA A 1 110 ? 19.510 3.917 -13.090 1.00 97.69 110 ALA A CA 1
ATOM 888 C C . ALA A 1 110 ? 18.701 4.035 -11.786 1.00 97.69 110 ALA A C 1
ATOM 890 O O . ALA A 1 110 ? 19.272 3.981 -10.695 1.00 97.69 110 ALA A O 1
ATOM 891 N N . ARG A 1 111 ? 17.367 4.134 -11.882 1.00 96.81 111 ARG A N 1
ATOM 892 C CA . ARG A 1 111 ? 16.478 4.185 -10.709 1.00 96.81 111 ARG A CA 1
ATOM 893 C C . ARG A 1 111 ? 16.539 2.900 -9.885 1.00 96.81 111 ARG A C 1
ATOM 895 O O . ARG A 1 111 ? 16.649 2.987 -8.664 1.00 96.81 111 ARG A O 1
ATOM 902 N N . PHE A 1 112 ? 16.518 1.734 -10.530 1.00 96.06 112 PHE A N 1
ATOM 903 C CA . PHE A 1 112 ? 16.599 0.448 -9.835 1.00 96.06 112 PHE A CA 1
ATOM 904 C C . PHE A 1 112 ? 17.937 0.248 -9.138 1.00 96.06 112 PHE A C 1
ATOM 906 O O . PHE A 1 112 ? 17.943 -0.158 -7.981 1.00 96.06 112 PHE A O 1
ATOM 913 N N . LYS A 1 113 ? 19.056 0.623 -9.769 1.00 97.56 113 LYS A N 1
ATOM 914 C CA . LYS A 1 113 ? 20.368 0.619 -9.100 1.00 97.56 113 LYS A CA 1
ATOM 915 C C . LYS A 1 113 ? 20.375 1.516 -7.862 1.00 97.56 113 LYS A C 1
ATOM 917 O O . LYS A 1 113 ? 20.839 1.102 -6.805 1.00 97.56 113 LYS A O 1
ATOM 922 N N . GLY A 1 114 ? 19.826 2.728 -7.978 1.00 97.75 114 GLY A N 1
ATOM 923 C CA . GLY A 1 114 ? 19.764 3.675 -6.865 1.00 97.75 114 GLY A CA 1
ATOM 924 C C . GLY A 1 114 ? 18.899 3.193 -5.697 1.00 97.75 114 GLY A C 1
ATOM 925 O O . GLY A 1 114 ? 19.272 3.385 -4.543 1.00 97.75 114 GLY A O 1
ATOM 926 N N . ILE A 1 115 ? 17.751 2.568 -5.977 1.00 96.94 115 ILE A N 1
ATOM 927 C CA . ILE A 1 115 ? 16.896 1.979 -4.937 1.00 96.94 115 ILE A CA 1
ATOM 928 C C . ILE A 1 115 ? 17.543 0.726 -4.340 1.00 96.94 115 ILE A C 1
ATOM 930 O O . ILE A 1 115 ? 17.554 0.601 -3.120 1.00 96.94 115 ILE A O 1
ATOM 934 N N . GLY A 1 116 ? 18.129 -0.150 -5.162 1.00 97.31 116 GLY A N 1
ATOM 935 C CA . GLY A 1 116 ? 18.822 -1.356 -4.704 1.00 97.31 116 GLY A CA 1
ATOM 936 C C . GLY A 1 116 ? 19.915 -1.040 -3.685 1.00 97.31 116 GLY A C 1
ATOM 937 O O . GLY A 1 116 ? 19.875 -1.559 -2.575 1.00 97.31 116 GLY A O 1
ATOM 938 N N . ALA A 1 117 ? 20.795 -0.083 -3.995 1.00 97.81 117 ALA A N 1
ATOM 939 C CA . ALA A 1 117 ? 21.851 0.345 -3.074 1.00 97.81 117 ALA A CA 1
ATOM 940 C C . ALA A 1 117 ? 21.303 0.862 -1.728 1.00 97.81 117 ALA A C 1
ATOM 942 O O . ALA A 1 117 ? 21.849 0.566 -0.668 1.00 97.81 117 ALA A O 1
ATOM 943 N N . LYS A 1 118 ? 20.192 1.612 -1.749 1.00 97.69 118 LYS A N 1
ATOM 944 C CA . LYS A 1 118 ? 19.540 2.094 -0.520 1.00 97.69 118 LYS A CA 1
ATOM 945 C C . LYS A 1 118 ? 18.938 0.956 0.302 1.00 97.69 118 LYS A C 1
ATOM 947 O O . LYS A 1 118 ? 19.012 0.994 1.526 1.00 97.69 118 LYS A O 1
ATOM 952 N N . LEU A 1 119 ? 18.329 -0.033 -0.352 1.00 96.50 119 LEU A N 1
ATOM 953 C CA . LEU A 1 119 ? 17.752 -1.198 0.322 1.00 96.50 119 LEU A CA 1
ATOM 954 C C . LEU A 1 119 ? 18.839 -2.086 0.940 1.00 96.50 119 LEU A C 1
ATOM 956 O O . LEU A 1 119 ? 18.667 -2.558 2.059 1.00 96.50 119 LEU A O 1
ATOM 960 N N . GLU A 1 120 ? 19.969 -2.264 0.255 1.00 97.19 120 GLU A N 1
ATOM 961 C CA . GLU A 1 120 ? 21.140 -2.968 0.792 1.00 97.19 120 GLU A CA 1
ATOM 962 C C . GLU A 1 120 ? 21.694 -2.267 2.036 1.00 97.19 120 GLU A C 1
ATOM 964 O O . GLU A 1 120 ? 21.913 -2.916 3.059 1.00 97.19 120 GLU A O 1
ATOM 969 N N . GLN A 1 121 ? 21.851 -0.939 1.979 1.00 96.94 121 GLN A N 1
ATOM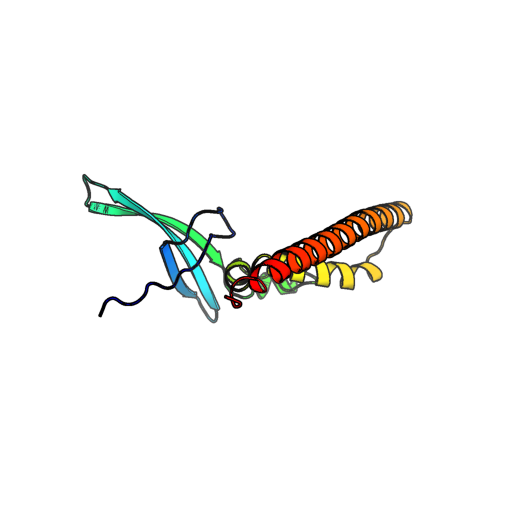 970 C CA . GLN A 1 121 ? 22.267 -0.141 3.133 1.00 96.94 121 GLN A CA 1
ATOM 971 C C . GLN A 1 121 ? 21.291 -0.306 4.305 1.00 96.94 121 GLN A C 1
ATOM 973 O O . GLN A 1 121 ? 21.718 -0.588 5.423 1.00 96.94 121 GLN A O 1
ATOM 978 N N . TYR A 1 122 ? 19.987 -0.186 4.047 1.00 95.44 122 TYR A N 1
ATOM 979 C CA . TYR A 1 122 ? 18.955 -0.371 5.066 1.00 95.44 122 TYR A CA 1
ATOM 980 C C . TYR A 1 122 ? 19.025 -1.763 5.715 1.00 95.44 122 TYR A C 1
ATOM 982 O O . TYR A 1 122 ? 18.926 -1.889 6.934 1.00 95.44 122 TYR A O 1
ATOM 990 N N . ALA A 1 123 ? 19.228 -2.815 4.917 1.00 95.81 123 ALA A N 1
ATOM 991 C CA . ALA A 1 123 ? 19.343 -4.179 5.422 1.00 95.81 123 ALA A CA 1
ATOM 992 C C . ALA A 1 123 ? 20.591 -4.375 6.300 1.00 95.81 123 ALA A C 1
ATOM 994 O O . ALA A 1 123 ? 20.530 -5.076 7.309 1.00 95.81 123 ALA A O 1
ATOM 995 N N . GLU A 1 124 ? 21.716 -3.762 5.936 1.00 95.62 124 GLU A N 1
ATOM 996 C CA . GLU A 1 124 ? 22.951 -3.807 6.722 1.00 95.62 124 GLU A CA 1
ATOM 997 C C . GLU A 1 124 ? 22.815 -3.043 8.049 1.00 95.62 124 GLU A C 1
ATOM 999 O O . GLU A 1 124 ? 23.178 -3.563 9.105 1.00 95.62 124 GLU A O 1
ATOM 1004 N N . GLU A 1 125 ? 22.226 -1.845 8.026 1.00 94.81 125 GLU A N 1
ATOM 1005 C CA . GLU A 1 125 ? 21.922 -1.063 9.232 1.00 94.81 125 GLU A CA 1
ATOM 1006 C C . GLU A 1 125 ? 20.983 -1.827 10.176 1.00 94.81 125 GLU A C 1
ATOM 1008 O O . GLU A 1 125 ? 21.237 -1.900 11.381 1.00 94.81 125 GLU A O 1
ATOM 1013 N N . ALA A 1 126 ? 19.943 -2.468 9.633 1.00 92.44 126 ALA A N 1
ATOM 1014 C CA . ALA A 1 126 ? 19.024 -3.293 10.410 1.00 92.44 126 ALA A CA 1
ATOM 1015 C C . ALA A 1 126 ? 19.736 -4.485 11.075 1.00 92.44 126 ALA A C 1
ATOM 1017 O O . ALA A 1 126 ? 19.513 -4.747 12.257 1.00 92.44 126 ALA A O 1
ATOM 1018 N N . LYS A 1 127 ? 20.639 -5.175 10.359 1.00 92.81 127 LYS A N 1
ATOM 1019 C CA . LYS A 1 127 ? 21.445 -6.273 10.925 1.00 92.81 127 LYS A CA 1
ATOM 1020 C C . LYS A 1 127 ? 22.322 -5.797 12.083 1.00 92.81 127 LYS A C 1
ATOM 1022 O O . LYS A 1 127 ? 22.347 -6.448 13.128 1.00 92.81 127 LYS A O 1
ATOM 1027 N N . ARG A 1 128 ? 23.001 -4.656 11.933 1.00 90.44 128 ARG A N 1
ATOM 1028 C CA . ARG A 1 128 ? 23.850 -4.078 12.991 1.00 90.44 128 ARG A CA 1
ATOM 1029 C C . ARG A 1 128 ? 23.045 -3.718 14.235 1.00 90.44 128 ARG A C 1
ATOM 1031 O O . ARG A 1 128 ? 23.404 -4.154 15.323 1.00 90.44 128 ARG A O 1
ATOM 1038 N N . ALA A 1 129 ? 21.907 -3.044 14.065 1.00 86.00 129 ALA A N 1
ATOM 1039 C CA . ALA A 1 129 ? 21.013 -2.712 15.172 1.00 86.00 129 ALA A CA 1
ATOM 1040 C C . ALA A 1 129 ? 20.522 -3.965 15.922 1.00 86.00 129 ALA A C 1
ATOM 1042 O O . ALA A 1 129 ? 20.476 -3.979 17.153 1.00 86.00 129 ALA A O 1
ATOM 1043 N N . THR A 1 130 ? 20.204 -5.050 15.203 1.00 84.44 130 THR A N 1
ATOM 1044 C CA . THR A 1 130 ? 19.827 -6.316 15.852 1.00 84.44 130 THR A CA 1
ATOM 1045 C C . THR A 1 130 ? 20.985 -6.958 16.620 1.00 84.44 130 THR A C 1
ATO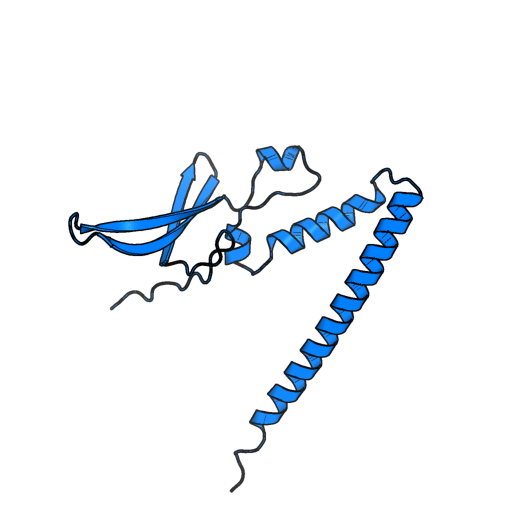M 1047 O O . THR A 1 130 ? 20.765 -7.437 17.732 1.00 84.44 130 THR A O 1
ATOM 1050 N N . ALA A 1 131 ? 22.212 -6.913 16.088 1.00 79.06 131 ALA A N 1
ATOM 1051 C CA . ALA A 1 131 ? 23.402 -7.452 16.749 1.00 79.06 131 ALA A CA 1
ATOM 1052 C C . ALA A 1 131 ? 23.748 -6.694 18.044 1.00 79.06 131 ALA A C 1
ATOM 1054 O O . ALA A 1 131 ? 24.012 -7.322 19.065 1.00 79.06 131 ALA A O 1
ATOM 1055 N N . GLU A 1 132 ? 23.658 -5.362 18.034 1.00 74.44 132 GLU A N 1
ATOM 1056 C CA . GLU A 1 132 ? 23.898 -4.514 19.213 1.00 74.44 132 GLU A CA 1
ATOM 1057 C C . GLU A 1 132 ? 22.816 -4.696 20.293 1.00 74.44 132 GLU A C 1
ATOM 1059 O O . GLU A 1 132 ? 23.113 -4.704 21.486 1.00 74.44 132 GLU A O 1
ATOM 1064 N N . SER A 1 133 ? 21.554 -4.905 19.899 1.00 68.50 133 SER A N 1
ATOM 1065 C CA . SER A 1 133 ? 20.461 -5.150 20.855 1.00 68.50 133 SER A CA 1
ATOM 1066 C C . SER A 1 133 ? 20.515 -6.535 21.521 1.00 68.50 133 SER A C 1
ATOM 1068 O O . SER A 1 133 ? 20.087 -6.678 22.668 1.00 68.50 133 SER A O 1
ATOM 1070 N N . GLY A 1 134 ? 21.074 -7.542 20.837 1.00 57.50 134 GLY A N 1
ATOM 1071 C CA . GLY A 1 134 ? 21.210 -8.915 21.338 1.00 57.50 134 GLY A CA 1
ATOM 1072 C C . GLY A 1 134 ? 22.320 -9.112 22.377 1.00 57.50 134 GLY A C 1
ATOM 1073 O O . GLY A 1 134 ? 22.258 -10.066 23.153 1.00 57.50 134 GLY A O 1
ATOM 1074 N N . ASP A 1 135 ? 23.292 -8.200 22.443 1.00 51.09 135 ASP A N 1
ATOM 1075 C CA . ASP A 1 135 ? 24.424 -8.267 23.383 1.00 51.09 135 ASP A CA 1
ATOM 1076 C C . ASP A 1 135 ? 24.060 -7.744 24.794 1.00 51.09 135 ASP A C 1
ATOM 1078 O O . ASP A 1 135 ? 24.728 -8.025 25.787 1.00 51.09 135 ASP A O 1
ATOM 1082 N N . SER A 1 136 ? 22.928 -7.040 24.931 1.00 50.25 136 SER A N 1
ATOM 1083 C CA . SER A 1 136 ? 22.491 -6.441 26.206 1.00 50.25 136 SER A CA 1
ATOM 1084 C C . SER A 1 136 ? 21.823 -7.413 27.197 1.00 50.25 136 SER A C 1
ATOM 1086 O O . SER A 1 136 ? 21.612 -7.063 28.356 1.00 50.25 136 SER A O 1
ATOM 1088 N N . THR A 1 137 ? 21.517 -8.651 26.791 1.00 50.34 137 THR A N 1
ATOM 1089 C CA . THR A 1 137 ? 20.868 -9.668 27.650 1.00 50.34 137 THR A CA 1
ATOM 1090 C C . THR A 1 137 ? 21.828 -10.670 28.313 1.00 50.34 137 THR A C 1
ATOM 1092 O O . THR A 1 137 ? 21.372 -11.594 28.987 1.00 50.34 137 THR A O 1
ATOM 1095 N N . GLY A 1 138 ? 23.147 -10.506 28.148 1.00 46.91 138 GLY A N 1
ATOM 1096 C CA . GLY A 1 138 ? 24.160 -11.479 28.584 1.00 46.91 138 GLY A CA 1
ATOM 1097 C C . GLY A 1 138 ? 24.893 -11.205 29.906 1.00 46.91 138 GLY A C 1
ATOM 1098 O O . GLY A 1 138 ? 25.669 -12.062 30.320 1.00 46.91 138 GLY A O 1
ATOM 1099 N N . LEU A 1 139 ? 24.684 -10.063 30.578 1.00 45.91 139 LEU A N 1
ATOM 1100 C CA . LEU A 1 139 ? 25.563 -9.622 31.683 1.00 45.91 139 LEU A CA 1
ATOM 1101 C C . LEU A 1 139 ? 24.938 -9.518 33.090 1.00 45.91 139 LEU A C 1
ATOM 1103 O O . LEU A 1 139 ? 25.648 -9.127 34.005 1.00 45.91 139 LEU A O 1
ATOM 1107 N N . ASP A 1 140 ? 23.692 -9.958 33.316 1.00 44.22 140 ASP A N 1
ATOM 1108 C CA . ASP A 1 140 ? 23.041 -9.884 34.648 1.00 44.22 140 ASP A CA 1
ATOM 1109 C C . ASP A 1 140 ? 22.683 -11.255 35.264 1.00 44.22 140 ASP A C 1
ATOM 1111 O O . ASP A 1 140 ? 21.612 -11.450 35.842 1.00 44.22 140 ASP A O 1
ATOM 1115 N N . ARG A 1 141 ? 23.586 -12.243 35.167 1.00 47.09 141 ARG A N 1
ATOM 1116 C CA . ARG A 1 141 ? 23.546 -13.467 36.001 1.00 47.09 141 ARG A CA 1
ATOM 1117 C C . ARG A 1 141 ? 24.942 -13.962 36.388 1.00 47.09 141 ARG A C 1
ATOM 1119 O O . ARG A 1 141 ? 25.315 -15.082 36.054 1.00 47.09 141 ARG A O 1
ATOM 1126 N N . ALA A 1 142 ? 25.704 -13.146 37.109 1.00 43.72 142 ALA A N 1
ATOM 1127 C CA . ALA A 1 142 ? 26.841 -13.621 37.899 1.00 43.72 142 ALA A CA 1
ATOM 1128 C C . ALA A 1 142 ? 27.210 -12.608 38.996 1.00 43.72 142 ALA A C 1
ATOM 1130 O O . ALA A 1 142 ? 28.011 -11.714 38.741 1.00 43.72 142 ALA A O 1
ATOM 1131 N N . ALA A 1 143 ? 26.606 -12.752 40.182 1.00 38.81 143 ALA A N 1
ATOM 1132 C CA . ALA A 1 143 ? 27.189 -12.530 41.519 1.00 38.81 143 ALA A CA 1
ATOM 1133 C C . ALA A 1 143 ? 26.082 -12.542 42.581 1.00 38.81 143 ALA A C 1
ATOM 1135 O O . ALA A 1 143 ? 25.151 -11.713 42.474 1.00 38.81 143 ALA A O 1
#

Nearest PDB structures (foldseek):
  6dv5-assembly1_Q  TM=4.896E-01  e=2.257E+00  Homo sapiens
  6dv5-assembly1_L  TM=5.129E-01  e=2.257E+00  Homo sapiens
  6dv5-assembly1_D  TM=5.302E-01  e=2.875E+00  Homo sapiens
  3k80-assembly1_C  TM=2.285E-01  e=2.875E+00  Trypanosoma brucei
  3stb-assembly1_D  TM=2.287E-01  e=4.391E+00  Trypanosoma brucei

Foldseek 3Di:
DDPPQDFLQAQPVPRHGFPDKDWDDDDPFIWIKGKDWDQADPVPRHTDIDIDTQTTQWDPPVCVVDLATDGGNVVCSVPNCVRVVRVVVSVVVCVVVDPDDPVRVVVVVVVCVVVVVVVVVVVVVVVVVVVVVVVVVPPPPDD

Solvent-accessible surface area (backbone atoms only — not comparable to 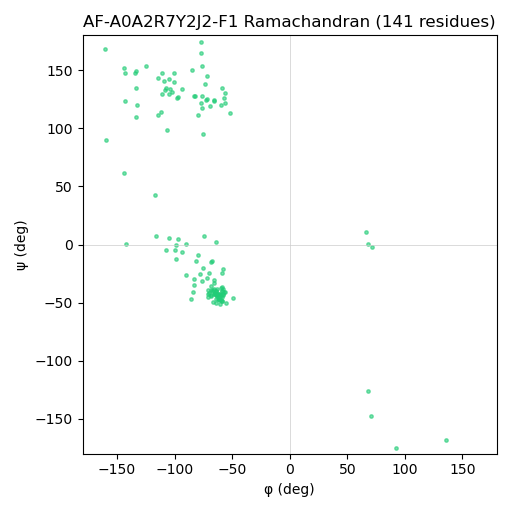full-atom values): 8607 Å² total; per-residue (Å²): 132,86,77,80,74,78,84,59,54,53,35,83,88,76,69,45,64,39,66,49,76,48,74,50,73,61,88,94,43,58,33,36,29,42,30,32,70,78,50,56,41,88,87,77,66,46,72,41,66,51,77,43,80,27,38,26,69,64,41,69,79,67,20,76,79,45,93,46,83,43,61,19,53,49,45,34,60,77,38,81,58,42,57,61,52,57,50,50,52,41,50,62,72,47,49,86,77,52,94,67,54,72,67,59,48,52,54,50,52,54,52,51,54,57,50,49,55,52,52,52,50,50,52,52,54,52,51,50,54,51,56,63,60,63,62,73,80,74,79,88,86,84,133